Protein AF-A0A4P9ZXN4-F1 (afdb_monomer)

Organism: NCBI:txid215637

Solvent-accessible surface area (backbone atoms only — not comparable to full-atom values): 4220 Å² total; per-residue (Å²): 101,69,68,59,52,52,51,46,45,76,72,71,52,78,91,87,83,76,96,45,76,46,76,42,61,44,98,85,69,45,82,73,47,80,42,73,64,78,86,53,76,66,55,57,46,52,51,52,52,51,53,52,50,53,51,49,47,45,53,74,61,62,73,59,69,122

Structure (mmCIF, N/CA/C/O backbone):
data_AF-A0A4P9ZXN4-F1
#
_entry.id   AF-A0A4P9ZXN4-F1
#
loop_
_atom_site.group_PDB
_atom_site.id
_atom_site.type_symbol
_atom_site.label_atom_id
_atom_site.label_alt_id
_atom_site.label_comp_id
_atom_site.label_asym_id
_atom_site.label_entity_id
_atom_site.label_seq_id
_atom_site.pdbx_PDB_ins_code
_atom_site.Cartn_x
_atom_site.Cartn_y
_atom_site.Cartn_z
_atom_site.occupancy
_atom_site.B_iso_or_equiv
_atom_site.auth_seq_id
_atom_site.auth_comp_id
_atom_site.auth_asym_id
_atom_site.auth_atom_id
_atom_site.pdbx_PDB_model_num
ATOM 1 N N . MET A 1 1 ? -3.049 4.749 -12.339 1.00 70.12 1 MET A N 1
ATOM 2 C CA . MET A 1 1 ? -2.169 4.022 -11.399 1.00 70.12 1 MET A CA 1
ATOM 3 C C . MET A 1 1 ? -2.028 2.552 -11.757 1.00 70.12 1 MET A C 1
ATOM 5 O O . MET A 1 1 ? -0.919 2.046 -11.665 1.00 70.12 1 MET A O 1
ATOM 9 N N . ASP A 1 2 ? -3.074 1.897 -12.269 1.00 78.31 2 ASP A N 1
ATOM 10 C CA . ASP A 1 2 ? -2.997 0.491 -12.709 1.00 78.31 2 ASP A CA 1
ATOM 11 C C . ASP A 1 2 ? -1.900 0.215 -13.748 1.00 78.31 2 ASP A C 1
ATOM 13 O O . ASP A 1 2 ? -1.289 -0.847 -13.733 1.00 78.31 2 ASP A O 1
ATOM 17 N N . THR A 1 3 ? -1.581 1.191 -14.600 1.00 89.12 3 THR A N 1
ATOM 18 C CA . THR A 1 3 ? -0.480 1.115 -15.570 1.00 89.12 3 THR A CA 1
ATOM 19 C C . THR A 1 3 ? 0.903 1.012 -14.917 1.00 89.12 3 THR A C 1
ATOM 21 O O . THR A 1 3 ? 1.733 0.230 -15.376 1.00 89.12 3 THR A O 1
ATOM 24 N N . PHE A 1 4 ? 1.161 1.764 -13.841 1.00 91.06 4 PHE A N 1
ATOM 25 C CA . PHE A 1 4 ? 2.430 1.717 -13.102 1.00 91.06 4 PHE A CA 1
ATOM 26 C C . PHE A 1 4 ? 2.584 0.391 -12.366 1.00 91.06 4 PHE A C 1
ATOM 28 O O . PHE A 1 4 ? 3.608 -0.277 -12.509 1.00 91.06 4 PHE A O 1
ATOM 35 N N . ARG A 1 5 ? 1.507 -0.056 -11.713 1.00 90.50 5 ARG A N 1
ATOM 36 C CA . ARG A 1 5 ? 1.453 -1.370 -11.076 1.00 90.50 5 ARG A CA 1
ATOM 37 C C . ARG A 1 5 ? 1.685 -2.490 -12.094 1.00 90.50 5 ARG A C 1
ATOM 39 O O . ARG A 1 5 ? 2.552 -3.330 -11.881 1.00 90.50 5 ARG A O 1
ATOM 46 N N . ALA A 1 6 ? 0.979 -2.482 -13.227 1.00 93.50 6 ALA A N 1
ATOM 47 C CA . ALA A 1 6 ? 1.151 -3.480 -14.286 1.00 93.50 6 ALA A CA 1
ATOM 48 C C . ALA A 1 6 ? 2.594 -3.519 -14.812 1.00 93.50 6 ALA A C 1
ATOM 50 O O . ALA A 1 6 ? 3.161 -4.600 -14.971 1.00 93.50 6 ALA A O 1
ATOM 51 N N . ARG A 1 7 ? 3.218 -2.349 -15.008 1.00 94.12 7 ARG A N 1
ATOM 52 C CA . ARG A 1 7 ? 4.641 -2.258 -15.352 1.00 94.12 7 ARG A CA 1
ATOM 53 C C . ARG A 1 7 ? 5.510 -2.891 -14.266 1.00 94.12 7 ARG A C 1
ATOM 55 O O . ARG A 1 7 ? 6.378 -3.691 -14.586 1.00 94.12 7 ARG A O 1
ATOM 62 N N . ARG A 1 8 ? 5.294 -2.574 -12.991 1.00 94.00 8 ARG A N 1
ATOM 63 C CA . ARG A 1 8 ? 6.067 -3.146 -11.881 1.00 94.00 8 ARG A CA 1
ATOM 64 C C . ARG A 1 8 ? 5.969 -4.681 -11.850 1.00 94.00 8 ARG A C 1
ATOM 66 O O . ARG A 1 8 ? 6.997 -5.349 -11.763 1.00 94.00 8 ARG A O 1
ATOM 73 N N . PHE A 1 9 ? 4.774 -5.248 -12.029 1.00 95.00 9 PHE A N 1
ATOM 74 C CA . PHE A 1 9 ? 4.583 -6.705 -12.134 1.00 95.00 9 PHE A CA 1
ATOM 75 C C . PHE A 1 9 ? 5.248 -7.315 -13.371 1.00 95.00 9 PHE A C 1
ATOM 77 O O . PHE A 1 9 ? 5.856 -8.378 -13.268 1.00 95.00 9 PHE A O 1
ATOM 84 N N . SER A 1 10 ? 5.221 -6.637 -14.523 1.00 96.81 10 SER A N 1
ATOM 85 C CA . SER A 1 10 ? 5.912 -7.125 -15.725 1.00 96.81 10 SER A CA 1
ATOM 86 C C . SER A 1 10 ? 7.438 -7.163 -15.568 1.00 96.81 10 SER A C 1
ATOM 88 O O . SER A 1 10 ? 8.107 -7.836 -16.343 1.00 96.81 10 SER A O 1
ATOM 90 N N . HIS A 1 11 ? 7.988 -6.446 -14.582 1.00 95.50 11 HIS A N 1
ATOM 91 C CA . HIS A 1 11 ? 9.411 -6.448 -14.230 1.00 95.50 11 HIS A CA 1
ATOM 92 C C . HIS A 1 11 ? 9.722 -7.381 -13.043 1.00 95.50 11 HIS A C 1
ATOM 94 O O . HIS A 1 11 ? 10.788 -7.277 -12.443 1.00 95.50 11 HIS A O 1
ATOM 100 N N . GLY A 1 12 ? 8.810 -8.302 -12.706 1.00 96.00 12 GLY A N 1
ATOM 101 C CA . GLY A 1 12 ? 9.048 -9.350 -11.709 1.00 96.00 12 GLY A CA 1
ATOM 102 C C . GLY A 1 12 ? 8.696 -8.973 -10.272 1.00 96.00 12 GLY A C 1
ATOM 103 O O . GLY A 1 12 ? 9.140 -9.644 -9.342 1.00 96.00 12 GLY A O 1
ATOM 104 N N . ALA A 1 13 ? 7.914 -7.913 -10.057 1.00 94.25 13 ALA A N 1
ATOM 105 C CA . ALA A 1 13 ? 7.442 -7.601 -8.715 1.00 94.25 13 ALA A CA 1
ATOM 106 C C . ALA A 1 13 ? 6.467 -8.655 -8.177 1.00 94.25 13 ALA A C 1
ATOM 108 O O . ALA A 1 13 ? 5.682 -9.246 -8.917 1.00 94.25 13 ALA A O 1
ATOM 109 N N . LEU A 1 14 ? 6.499 -8.830 -6.858 1.00 93.94 14 LEU A N 1
ATOM 110 C CA . LEU A 1 14 ? 5.621 -9.727 -6.119 1.00 93.94 14 LEU A CA 1
ATOM 111 C C . LEU A 1 14 ? 4.483 -8.942 -5.464 1.00 93.94 14 LEU A C 1
ATOM 113 O O . LEU A 1 14 ? 4.653 -7.787 -5.063 1.00 93.94 14 LEU A O 1
ATOM 117 N N . GLU A 1 15 ? 3.322 -9.583 -5.344 1.00 88.56 15 GLU A N 1
ATOM 118 C CA . GLU A 1 15 ? 2.221 -9.064 -4.538 1.00 88.56 15 GLU A CA 1
ATOM 119 C C . GLU A 1 15 ? 2.484 -9.423 -3.075 1.00 88.56 15 GLU A C 1
ATOM 121 O O . GLU A 1 15 ? 2.505 -10.595 -2.706 1.00 88.56 15 GLU A O 1
ATOM 126 N N . LEU A 1 16 ? 2.754 -8.399 -2.266 1.00 88.44 16 LEU A N 1
ATOM 127 C CA . LEU A 1 16 ? 2.987 -8.527 -0.835 1.00 88.44 16 LEU A CA 1
ATOM 128 C C . LEU A 1 16 ? 1.763 -7.964 -0.121 1.00 88.44 16 LEU A C 1
ATOM 130 O O . LEU A 1 16 ? 1.617 -6.750 -0.008 1.00 88.44 16 LEU A O 1
ATOM 134 N N . ASP A 1 17 ? 0.886 -8.853 0.327 1.00 83.00 17 ASP A N 1
ATOM 135 C CA . ASP A 1 17 ? -0.261 -8.501 1.157 1.00 83.00 17 ASP A CA 1
ATOM 136 C C . ASP A 1 17 ? -0.167 -9.255 2.486 1.00 83.00 17 ASP A C 1
ATOM 138 O O . ASP A 1 17 ? 0.241 -10.420 2.529 1.00 83.00 17 ASP A O 1
ATOM 142 N N . SER A 1 18 ? -0.508 -8.576 3.576 1.00 84.94 18 SER A N 1
ATOM 143 C CA . SER A 1 18 ? -0.509 -9.143 4.921 1.00 84.94 18 SER A CA 1
ATOM 144 C C . SER A 1 18 ? -1.892 -8.973 5.517 1.00 84.94 18 SER A C 1
ATOM 146 O O . SER A 1 18 ? -2.485 -7.897 5.457 1.00 84.94 18 SER A O 1
ATOM 148 N N . MET A 1 19 ? -2.407 -10.038 6.126 1.00 86.81 19 MET A N 1
ATOM 149 C CA . MET A 1 19 ? -3.709 -9.985 6.770 1.00 86.81 19 MET A CA 1
ATOM 150 C C . MET A 1 19 ? -3.642 -9.075 7.999 1.00 86.81 19 MET A C 1
ATOM 152 O O . MET A 1 19 ? -3.073 -9.428 9.032 1.00 86.81 19 MET A O 1
ATOM 156 N N . GLU A 1 20 ? -4.270 -7.910 7.893 1.00 90.00 20 GLU A N 1
ATOM 157 C CA . GLU A 1 20 ? -4.441 -6.983 9.005 1.00 90.00 20 GLU A CA 1
ATOM 158 C C . GLU A 1 20 ? -5.814 -7.165 9.662 1.00 90.00 20 GLU A C 1
ATOM 160 O O . GLU A 1 20 ? -6.838 -7.329 8.991 1.00 90.00 20 GLU A O 1
ATOM 165 N N . VAL A 1 21 ? -5.846 -7.084 10.993 1.00 93.38 21 VAL A N 1
ATOM 166 C CA . VAL A 1 21 ? -7.067 -7.216 11.795 1.00 93.38 21 VAL A CA 1
ATOM 167 C C . VAL A 1 21 ? -7.311 -5.924 12.570 1.00 93.38 21 VAL A C 1
ATOM 169 O O . VAL A 1 21 ? -6.409 -5.375 13.202 1.00 93.38 21 VAL A O 1
ATOM 172 N N . LYS A 1 22 ? -8.545 -5.429 12.514 1.00 93.50 22 LYS A N 1
ATOM 173 C CA . LYS A 1 22 ? -9.044 -4.276 13.259 1.00 93.50 22 LYS A CA 1
ATOM 174 C C . LYS A 1 22 ? -9.866 -4.754 14.448 1.00 93.50 22 LYS A C 1
ATOM 176 O O . LYS A 1 22 ? -10.775 -5.566 14.296 1.00 93.50 22 LYS A O 1
ATOM 181 N N . PHE A 1 23 ? -9.572 -4.198 15.614 1.00 95.31 23 PHE A N 1
ATOM 182 C CA . PHE A 1 23 ? -10.306 -4.454 16.847 1.00 95.31 23 PHE A CA 1
ATOM 183 C C . PHE A 1 23 ? -11.161 -3.233 17.175 1.00 95.31 23 PHE A C 1
ATOM 185 O O . PHE A 1 23 ? -10.650 -2.112 17.221 1.00 95.31 23 PHE A O 1
ATOM 192 N N . GLN A 1 24 ? -12.453 -3.449 17.388 1.00 95.31 24 GLN A N 1
ATOM 193 C CA . GLN A 1 24 ? -13.375 -2.427 17.862 1.00 95.31 24 GLN A CA 1
ATOM 194 C C . GLN A 1 24 ? -13.582 -2.624 19.360 1.00 95.31 24 GLN A C 1
ATOM 196 O O . GLN A 1 24 ? -13.963 -3.709 19.803 1.00 95.31 24 GLN A O 1
ATOM 201 N N . PHE A 1 25 ? -13.319 -1.572 20.127 1.00 96.25 25 PHE A N 1
ATOM 202 C CA . PHE A 1 25 ? -13.500 -1.552 21.572 1.00 96.25 25 PHE A CA 1
ATOM 203 C C . PHE A 1 25 ? -14.634 -0.599 21.937 1.00 96.25 25 PHE A C 1
ATOM 205 O O . PHE A 1 25 ? -14.783 0.448 21.306 1.00 96.25 25 PHE A O 1
ATOM 212 N N . SER A 1 26 ? -15.380 -0.953 22.978 1.00 94.38 26 SER A N 1
ATOM 213 C CA . SER A 1 26 ? -16.361 -0.078 23.611 1.00 94.38 26 SER A CA 1
ATOM 214 C C . SER A 1 26 ? -15.679 1.060 24.378 1.00 94.38 26 SER A C 1
ATOM 216 O O . SER A 1 26 ? -14.482 0.998 24.681 1.00 94.38 26 SER A O 1
ATOM 218 N N . ASP A 1 27 ? -16.449 2.064 24.803 1.00 94.19 27 ASP A N 1
ATOM 219 C CA . ASP A 1 27 ? -15.959 3.149 25.672 1.00 94.19 27 ASP A CA 1
ATOM 220 C C . ASP A 1 27 ? -15.400 2.637 27.014 1.00 94.19 27 ASP A C 1
ATOM 222 O O . ASP A 1 27 ? -14.543 3.265 27.639 1.00 94.19 27 ASP A O 1
ATOM 226 N N . GLN A 1 28 ? -15.840 1.451 27.447 1.00 95.94 28 GLN A N 1
ATOM 227 C CA . GLN A 1 28 ? -15.348 0.761 28.643 1.00 95.94 28 GLN A CA 1
ATOM 228 C C . GLN A 1 28 ? -14.106 -0.102 28.359 1.00 95.94 28 GLN A C 1
ATOM 230 O O . GLN A 1 28 ? -13.681 -0.875 29.218 1.00 95.94 28 GLN A O 1
ATOM 235 N N . LYS A 1 29 ? -13.508 0.031 27.166 1.00 91.81 29 LYS A N 1
ATOM 236 C CA . LYS A 1 29 ? -12.350 -0.734 26.673 1.00 91.81 29 LYS A CA 1
ATOM 237 C C . LYS A 1 29 ? -12.589 -2.244 26.591 1.00 91.81 29 LYS A C 1
ATOM 239 O O . LYS A 1 29 ? -11.641 -3.027 26.636 1.00 91.81 29 LYS A O 1
ATOM 244 N N . VAL A 1 30 ? -13.844 -2.660 26.456 1.00 95.25 30 VAL A N 1
ATOM 245 C CA . VAL A 1 30 ? -14.199 -4.066 26.235 1.00 95.25 30 VAL A CA 1
ATOM 246 C C . VAL A 1 30 ? -14.1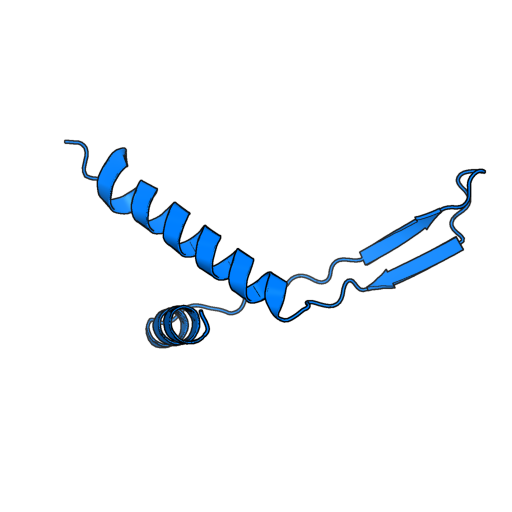84 -4.336 24.735 1.00 95.25 30 VAL A C 1
ATOM 248 O O . VAL A 1 30 ? -14.662 -3.515 23.959 1.00 95.25 30 VAL A O 1
ATOM 251 N N . LEU A 1 31 ? -13.613 -5.465 24.316 1.00 95.31 31 LEU A N 1
ATOM 252 C CA . LEU A 1 31 ? -13.607 -5.869 22.911 1.00 95.31 31 LEU A CA 1
ATOM 253 C C . LEU A 1 31 ? -15.040 -6.177 22.450 1.00 95.31 31 LEU A C 1
ATOM 255 O O . LEU A 1 31 ? -15.668 -7.091 22.978 1.00 95.31 31 LEU A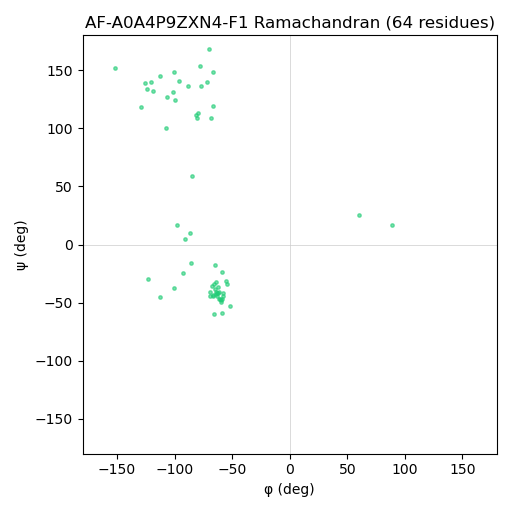 O 1
ATOM 259 N N . GLU A 1 32 ? -15.533 -5.442 21.457 1.00 95.88 32 GLU A N 1
ATOM 260 C CA . GLU A 1 32 ? -16.870 -5.641 20.880 1.00 95.88 32 GLU A CA 1
ATOM 261 C C . GLU A 1 32 ? -16.816 -6.422 19.571 1.00 95.88 32 GLU A C 1
ATOM 263 O O . GLU A 1 32 ? -17.700 -7.229 19.290 1.00 95.88 32 GLU A O 1
ATOM 268 N N . ASN A 1 33 ? -15.792 -6.170 18.751 1.00 93.56 33 ASN A N 1
ATOM 269 C CA . ASN A 1 33 ? -15.720 -6.740 17.412 1.00 93.56 33 ASN A CA 1
ATOM 270 C C . ASN A 1 33 ? -14.278 -6.913 16.922 1.00 93.56 33 ASN A C 1
ATOM 272 O O . ASN A 1 33 ? -13.379 -6.150 17.283 1.00 93.56 33 ASN A O 1
ATOM 276 N N . VAL A 1 34 ? -14.082 -7.898 16.049 1.00 94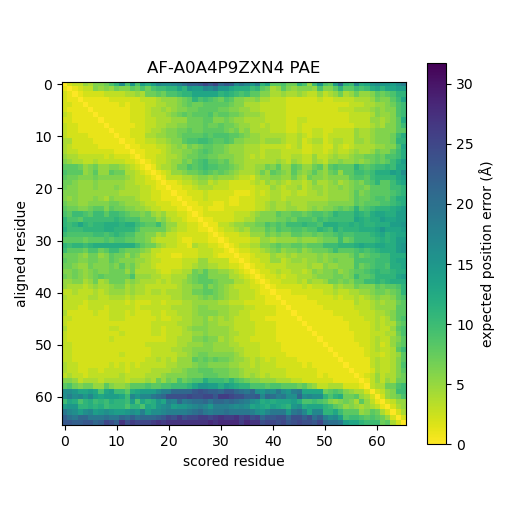.50 34 VAL A N 1
ATOM 277 C CA . VAL A 1 34 ? -12.825 -8.190 15.358 1.00 94.50 34 VAL A CA 1
ATOM 278 C C . VAL A 1 34 ? -13.136 -8.307 13.871 1.00 94.50 34 VAL A C 1
ATOM 280 O O . VAL A 1 34 ? -13.907 -9.172 13.466 1.00 94.50 34 VAL A O 1
ATOM 283 N N . GLN A 1 35 ? -12.552 -7.434 13.056 1.00 92.94 35 GLN A N 1
ATOM 284 C CA . GLN A 1 35 ? -12.799 -7.381 11.615 1.00 92.94 35 GLN A CA 1
ATOM 285 C C . GLN A 1 35 ? -11.487 -7.479 10.849 1.00 92.94 35 GLN A C 1
ATOM 287 O O . GLN A 1 35 ? -10.501 -6.837 11.209 1.00 92.94 35 GLN A O 1
ATOM 292 N N . THR A 1 36 ? -11.464 -8.235 9.759 1.00 92.06 36 THR A N 1
ATOM 293 C CA . THR A 1 36 ? -10.345 -8.196 8.815 1.00 92.06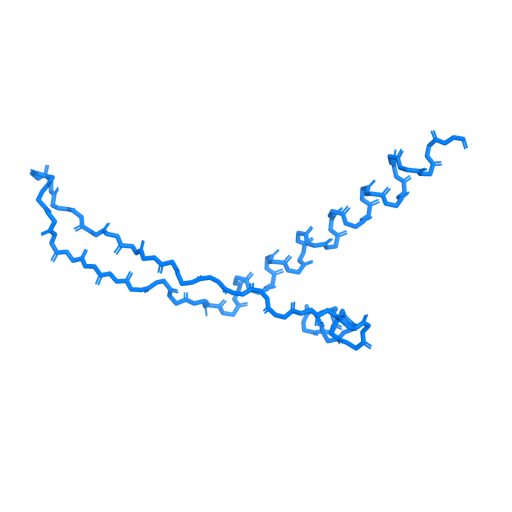 36 THR A CA 1
ATOM 294 C C . THR A 1 36 ? -10.381 -6.886 8.032 1.00 92.06 36 THR A C 1
ATOM 296 O O . THR A 1 36 ? -11.443 -6.381 7.662 1.00 92.06 36 THR A O 1
ATOM 299 N N . LYS A 1 37 ? -9.217 -6.281 7.797 1.00 88.12 37 LYS A N 1
ATOM 300 C CA . LYS A 1 37 ? -9.126 -5.057 7.002 1.00 88.12 37 LYS A CA 1
ATOM 301 C C . LYS A 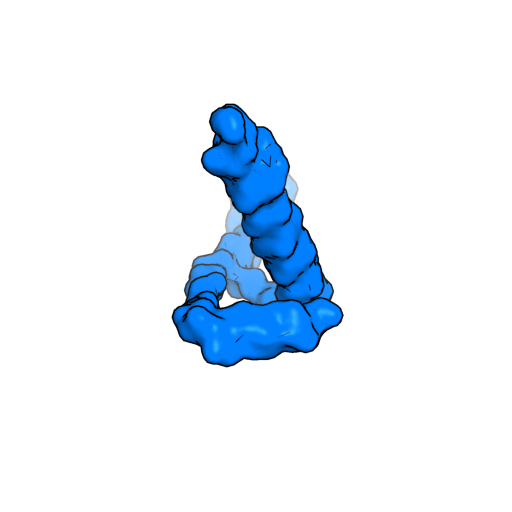1 37 ? -9.172 -5.417 5.521 1.00 88.12 37 LYS A C 1
ATOM 303 O O . LYS A 1 37 ? -8.204 -5.931 4.977 1.00 88.12 37 LYS A O 1
ATOM 308 N N . GLU A 1 38 ? -10.276 -5.092 4.863 1.00 86.94 38 GLU A N 1
ATOM 309 C CA . GLU A 1 38 ? -10.372 -5.230 3.412 1.00 86.94 38 GLU A CA 1
ATOM 310 C C . GLU A 1 38 ? -9.629 -4.099 2.687 1.00 86.94 38 GLU A C 1
ATOM 312 O O . GLU A 1 38 ? -9.717 -2.915 3.044 1.00 86.94 38 GLU A O 1
ATOM 317 N N . ALA A 1 39 ? -8.883 -4.464 1.645 1.00 85.69 39 ALA A N 1
ATOM 318 C CA . ALA A 1 39 ? -8.188 -3.511 0.797 1.00 85.69 39 ALA A CA 1
ATOM 319 C C . ALA A 1 39 ? -9.160 -2.879 -0.212 1.00 85.69 39 ALA A C 1
ATOM 321 O O . ALA A 1 39 ? -9.639 -3.530 -1.138 1.00 85.69 39 ALA A O 1
ATOM 322 N N . LEU A 1 40 ? -9.416 -1.579 -0.065 1.00 90.38 40 LEU A N 1
ATOM 323 C CA . LEU A 1 40 ? -10.176 -0.799 -1.039 1.00 90.38 40 LEU A CA 1
ATOM 324 C C . LEU A 1 40 ? -9.302 -0.442 -2.259 1.00 90.38 40 LEU A C 1
ATOM 326 O O . LEU A 1 40 ? -8.089 -0.268 -2.106 1.00 90.38 40 LEU A O 1
ATOM 330 N N . PRO A 1 41 ? -9.886 -0.221 -3.455 1.00 87.31 41 PRO A N 1
ATOM 331 C CA . PRO A 1 41 ? -9.125 0.137 -4.659 1.00 87.31 41 PRO A CA 1
ATOM 332 C C . PRO A 1 41 ? -8.221 1.367 -4.490 1.00 87.31 41 PRO A C 1
ATOM 334 O O . PRO A 1 41 ? -7.114 1.417 -5.025 1.00 87.31 41 PRO A O 1
ATOM 337 N N . ILE A 1 42 ? -8.658 2.348 -3.691 1.00 91.88 42 ILE A N 1
ATOM 338 C CA . ILE A 1 42 ? -7.874 3.554 -3.407 1.00 91.88 42 ILE A CA 1
ATOM 339 C C . ILE A 1 42 ? -6.568 3.247 -2.662 1.00 91.88 42 ILE A C 1
ATOM 341 O O . ILE A 1 42 ? -5.561 3.905 -2.914 1.00 91.88 42 ILE A O 1
ATOM 345 N N . HIS A 1 43 ? -6.534 2.216 -1.809 1.00 91.12 43 HIS A N 1
ATOM 346 C CA . HIS A 1 43 ? -5.314 1.837 -1.091 1.00 91.12 43 HIS A CA 1
ATOM 347 C C . HIS A 1 43 ? -4.205 1.419 -2.064 1.00 91.12 43 HIS A C 1
ATOM 349 O O . HIS A 1 43 ? -3.059 1.809 -1.870 1.00 91.12 43 HIS A O 1
ATOM 355 N N . ARG A 1 44 ? -4.550 0.737 -3.167 1.00 88.75 44 ARG A N 1
ATOM 356 C CA . ARG A 1 44 ? -3.591 0.354 -4.221 1.00 88.75 44 ARG A CA 1
ATOM 357 C C . ARG A 1 44 ? -3.022 1.563 -4.963 1.00 88.75 44 ARG A C 1
ATOM 359 O O . ARG A 1 44 ? -1.866 1.562 -5.370 1.00 88.75 44 ARG A O 1
ATOM 366 N N . THR A 1 45 ? -3.833 2.607 -5.138 1.00 92.19 45 THR A N 1
ATOM 367 C CA . THR A 1 45 ? -3.384 3.871 -5.741 1.00 92.19 45 THR A CA 1
ATOM 368 C C . THR A 1 45 ? -2.372 4.579 -4.843 1.00 92.19 45 THR A C 1
ATOM 370 O O . THR A 1 45 ? -1.351 5.054 -5.337 1.00 92.19 45 THR A O 1
ATOM 373 N N . VAL A 1 46 ? -2.629 4.612 -3.532 1.00 93.88 46 VAL A N 1
ATOM 37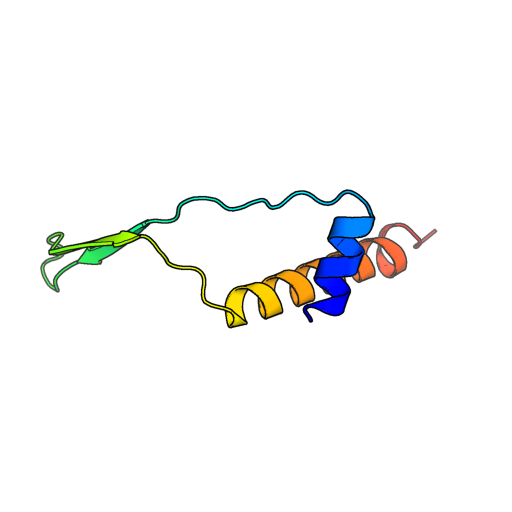4 C CA . VAL A 1 46 ? -1.699 5.186 -2.548 1.00 93.88 46 VAL A CA 1
ATOM 375 C C . VAL A 1 46 ? -0.416 4.356 -2.454 1.00 93.88 46 VAL A C 1
ATOM 377 O O . VAL A 1 46 ? 0.667 4.934 -2.480 1.00 93.88 46 VAL A O 1
ATOM 380 N N . GLU A 1 47 ? -0.522 3.025 -2.404 1.00 91.81 47 GLU A N 1
ATOM 381 C CA . GLU A 1 47 ? 0.623 2.100 -2.405 1.00 91.81 47 GLU A CA 1
ATOM 382 C C . GLU A 1 47 ? 1.567 2.398 -3.577 1.00 91.81 47 GLU A C 1
ATOM 384 O O . GLU A 1 47 ? 2.753 2.650 -3.373 1.00 91.81 47 GLU A O 1
ATOM 389 N N . GLU A 1 48 ? 1.039 2.450 -4.802 1.00 92.88 48 GLU A N 1
ATOM 390 C CA . GLU A 1 48 ? 1.864 2.653 -5.995 1.00 92.88 48 GLU A CA 1
ATOM 391 C C . GLU A 1 48 ? 2.484 4.059 -6.042 1.00 92.88 48 GLU A C 1
ATOM 393 O O . GLU A 1 48 ? 3.638 4.212 -6.441 1.00 92.88 48 GLU A O 1
ATOM 398 N N . ALA A 1 49 ? 1.769 5.087 -5.571 1.00 95.06 49 ALA A N 1
ATOM 399 C CA . ALA A 1 49 ? 2.332 6.431 -5.444 1.00 95.06 49 ALA A CA 1
ATOM 400 C C . ALA A 1 49 ? 3.530 6.462 -4.476 1.00 95.06 49 ALA A C 1
ATOM 402 O O . ALA A 1 49 ? 4.543 7.098 -4.771 1.00 95.06 49 ALA A O 1
ATOM 403 N N . MET A 1 50 ? 3.437 5.745 -3.352 1.00 95.62 50 MET A N 1
ATOM 404 C CA . MET A 1 50 ? 4.524 5.653 -2.372 1.00 95.62 50 MET A CA 1
ATOM 405 C C . MET A 1 50 ? 5.718 4.861 -2.907 1.00 95.62 50 MET A C 1
ATOM 407 O O . MET A 1 50 ? 6.860 5.278 -2.717 1.00 95.62 50 MET A O 1
ATOM 411 N N . VAL A 1 51 ? 5.477 3.759 -3.623 1.00 93.62 51 VAL A N 1
ATOM 412 C CA . VAL A 1 51 ? 6.545 2.984 -4.277 1.00 93.62 51 VAL A CA 1
ATOM 413 C C . VAL A 1 51 ? 7.324 3.858 -5.264 1.00 93.62 51 VAL A C 1
ATOM 415 O O . VAL A 1 51 ? 8.554 3.880 -5.219 1.00 93.62 51 VAL A O 1
ATOM 418 N N . LEU A 1 52 ? 6.626 4.627 -6.105 1.00 92.81 52 LEU A N 1
ATOM 419 C CA . LEU A 1 52 ? 7.258 5.537 -7.064 1.00 92.81 52 LEU A CA 1
ATOM 420 C C . LEU A 1 52 ? 8.058 6.649 -6.373 1.00 92.81 52 LEU A C 1
ATOM 422 O O . LEU A 1 52 ? 9.167 6.962 -6.808 1.00 92.81 52 LEU A O 1
ATOM 426 N N . ALA A 1 53 ? 7.526 7.226 -5.292 1.00 94.69 53 ALA A N 1
ATOM 427 C CA . ALA A 1 53 ? 8.230 8.244 -4.516 1.00 94.69 53 ALA A CA 1
ATOM 428 C C . ALA A 1 53 ? 9.535 7.693 -3.919 1.00 94.69 53 ALA A C 1
ATOM 430 O O . ALA A 1 53 ? 10.592 8.306 -4.073 1.00 94.69 53 ALA A O 1
ATOM 431 N N . ASN A 1 54 ? 9.479 6.506 -3.309 1.00 93.81 54 ASN A N 1
ATOM 432 C CA . ASN A 1 54 ? 10.653 5.843 -2.740 1.00 93.81 54 ASN A CA 1
ATOM 433 C C . ASN A 1 54 ? 11.696 5.513 -3.812 1.00 93.81 54 ASN A C 1
ATOM 435 O O . ASN A 1 54 ? 12.888 5.735 -3.599 1.00 93.81 54 ASN A O 1
ATOM 439 N N . GLN A 1 55 ? 11.254 5.028 -4.976 1.00 91.75 55 GLN A N 1
ATOM 440 C CA . GLN A 1 55 ? 12.144 4.757 -6.100 1.00 91.75 55 GLN A CA 1
ATOM 441 C C . GLN A 1 55 ? 12.862 6.031 -6.565 1.00 91.75 55 GLN A C 1
ATOM 443 O O . GLN A 1 55 ? 14.076 5.997 -6.750 1.00 91.75 55 GLN A O 1
ATOM 448 N N . LEU A 1 56 ? 12.135 7.142 -6.729 1.00 91.31 56 LEU A N 1
ATOM 449 C CA . LEU A 1 56 ? 12.700 8.408 -7.202 1.00 91.31 56 LEU A CA 1
ATOM 450 C C . LEU A 1 56 ? 13.752 8.966 -6.238 1.00 91.31 56 LEU A C 1
ATOM 452 O O . LEU A 1 56 ? 14.810 9.413 -6.678 1.00 91.31 56 LEU A O 1
ATOM 456 N N . VAL A 1 57 ? 13.465 8.937 -4.934 1.00 92.25 57 VAL A N 1
ATOM 457 C CA . VAL A 1 57 ? 14.412 9.387 -3.904 1.00 92.25 57 VAL A CA 1
ATOM 458 C C . VAL A 1 57 ? 15.657 8.504 -3.894 1.00 92.25 57 VAL A C 1
ATOM 460 O O . VAL A 1 57 ? 16.767 9.028 -3.823 1.00 92.25 57 VAL A O 1
ATOM 463 N N . GLY A 1 58 ? 15.476 7.185 -4.002 1.00 91.56 58 GLY A N 1
ATOM 464 C CA . GLY A 1 58 ? 16.581 6.240 -4.084 1.00 91.56 58 GLY A CA 1
ATOM 465 C C . GLY A 1 58 ? 17.481 6.532 -5.280 1.00 91.56 58 GLY A C 1
ATOM 466 O O . GLY A 1 58 ? 18.659 6.817 -5.088 1.00 91.56 58 GLY A O 1
ATOM 467 N N . SER A 1 59 ? 16.929 6.511 -6.497 1.00 86.19 59 SER A N 1
ATOM 468 C CA . SER A 1 59 ? 17.738 6.693 -7.702 1.00 86.19 59 SER A CA 1
ATOM 469 C C . SER A 1 59 ? 18.338 8.098 -7.779 1.00 86.19 59 SER A C 1
ATOM 471 O O . SER A 1 59 ? 19.545 8.239 -7.740 1.00 86.19 59 SER A O 1
ATOM 473 N N . GLY A 1 6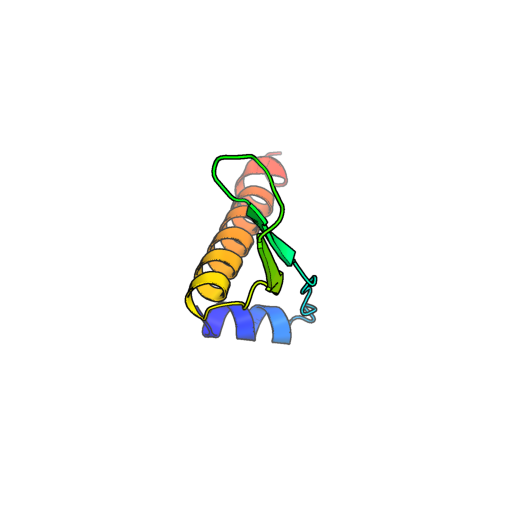0 ? 17.525 9.157 -7.805 1.00 65.44 60 GLY A N 1
ATOM 474 C CA . GLY A 1 60 ? 18.007 10.471 -8.246 1.00 65.44 60 GLY A CA 1
ATOM 475 C C . GLY A 1 60 ? 18.667 11.353 -7.184 1.00 65.44 60 GLY A C 1
ATOM 476 O O . GLY A 1 60 ? 19.289 12.342 -7.554 1.00 65.44 60 GLY A O 1
ATOM 477 N N . ASN A 1 61 ? 18.502 11.057 -5.888 1.00 62.09 61 ASN A N 1
ATOM 478 C CA . ASN A 1 61 ? 18.869 12.007 -4.825 1.00 62.09 61 ASN A CA 1
ATOM 479 C C . ASN A 1 61 ? 19.867 11.470 -3.798 1.00 62.09 61 ASN A C 1
ATOM 481 O O . ASN A 1 61 ? 20.570 12.270 -3.188 1.00 62.09 61 ASN A O 1
ATOM 485 N N . ILE A 1 62 ? 19.881 10.160 -3.540 1.00 73.94 62 ILE A N 1
ATOM 486 C CA . ILE A 1 62 ? 20.699 9.583 -2.461 1.00 73.94 62 ILE A CA 1
ATOM 487 C C . ILE A 1 62 ? 21.818 8.707 -3.016 1.00 73.94 62 ILE A C 1
ATOM 489 O O . ILE A 1 62 ? 22.945 8.826 -2.548 1.00 73.94 62 ILE A O 1
ATOM 493 N N . TYR A 1 63 ? 21.533 7.843 -3.992 1.00 71.69 63 TYR A N 1
ATOM 494 C CA . TYR A 1 63 ? 22.536 6.903 -4.504 1.00 71.69 63 TYR A CA 1
ATOM 495 C C . TYR A 1 63 ? 23.313 7.424 -5.723 1.00 71.69 63 TYR A C 1
ATOM 497 O O . TYR A 1 63 ? 24.455 7.018 -5.897 1.00 71.69 63 TYR A O 1
ATOM 505 N N . ASP A 1 64 ? 22.746 8.354 -6.501 1.00 66.56 64 ASP A N 1
ATOM 506 C CA . ASP A 1 64 ? 23.437 9.034 -7.613 1.00 66.56 64 ASP A CA 1
ATOM 507 C C . ASP A 1 64 ? 24.144 10.343 -7.173 1.00 66.56 64 ASP A C 1
ATOM 509 O O . ASP A 1 64 ? 24.669 11.081 -8.003 1.00 66.56 64 ASP A O 1
ATOM 513 N N . ALA A 1 65 ? 24.142 10.667 -5.872 1.00 59.62 65 ALA A N 1
ATOM 514 C CA . ALA A 1 65 ? 24.801 11.847 -5.306 1.00 59.62 65 ALA A CA 1
ATOM 515 C C . ALA A 1 65 ? 26.297 11.590 -5.014 1.00 59.62 65 ALA A C 1
ATOM 517 O O . ALA A 1 65 ? 26.740 11.720 -3.871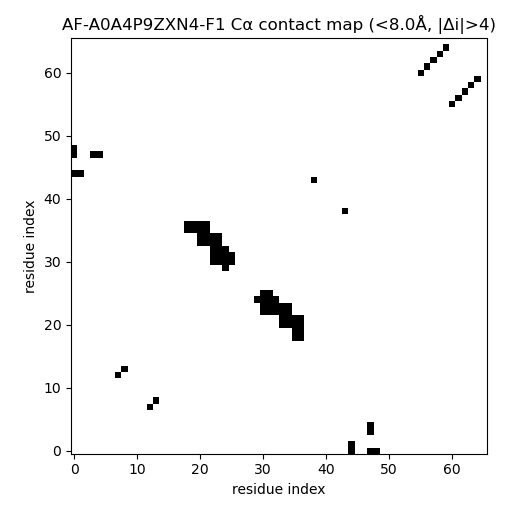 1.00 59.62 65 ALA A O 1
ATOM 518 N N . GLU A 1 66 ? 27.053 11.229 -6.054 1.00 53.31 66 GLU A N 1
ATOM 519 C CA . GLU A 1 66 ? 28.527 11.265 -6.112 1.00 53.31 66 GLU A CA 1
ATOM 520 C C . GLU A 1 66 ? 29.006 12.038 -7.349 1.00 53.31 66 GLU A C 1
ATOM 522 O O . GLU A 1 66 ? 28.573 11.709 -8.477 1.00 53.31 66 GLU A O 1
#

pLDDT: mean 88.72, std 9.59, range [53.31, 96.81]

Sequence (66 aa):
MDTFRARRFSHGALELDSMEVKFQFSDQKVLENVQTKEALPIHRTVEEAMVLANQLVGSGNIYDAE

Foldseek 3Di:
DVVLVVVCVVVPDDDDDDWDKDFDADPVRHTDDIDTDDDDPVNVVVVSVVVVVVVCCVPPPPPPPD

Radius of gyration: 17.92 Å; Cα contacts (8 Å, |Δi|>4): 42; chains: 1; bounding box: 45×22×44 Å

Nearest PDB structures (foldseek):
  4ro1-assembly2_B  TM=9.304E-01  e=1.163E-02  Schizosaccharomyces pombe 972h-
  8cdv-assembly1_C  TM=8.553E-01  e=1.767E-02  Bacillus subtilis subsp. subtilis str. 168
  2ix1-assembly1_A  TM=8.386E-01  e=8.769E-02  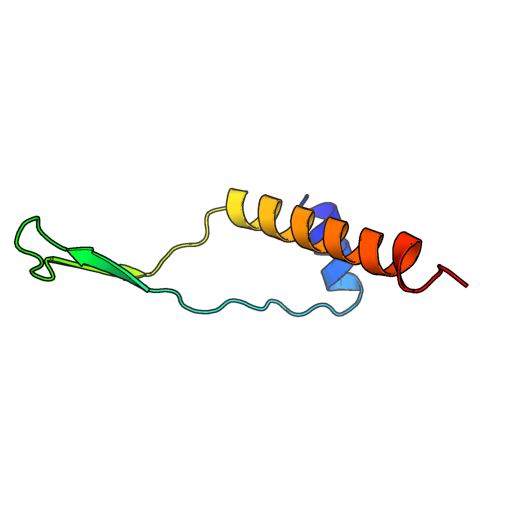Escherichia coli
  1ihr-assembly1_A  TM=2.967E-01  e=1.887E-01  Escherichia coli
  4eo3-assembly1_B  TM=3.321E-01  e=2.014E+00  Thermotoga maritima

Mean predicted aligned error: 6.04 Å

InterPro domains:
  IPR001900 Ribonuclease II/R [PF00773] (3-58)
  IPR012340 Nucleic acid-binding, OB-fold [SSF50249] (3-58)

Secondary structure (DSSP, 8-state):
-HHHHHHHHHTT--------EEEEE-TTS-EEEEEE----HHHHHHHHHHHHHHHHHIIIIIIS--